Protein AF-A0A958HHA7-F1 (afdb_monomer)

Structure (mmCIF, N/CA/C/O backbone):
data_AF-A0A958HHA7-F1
#
_entry.id   AF-A0A958HHA7-F1
#
loop_
_atom_site.group_PDB
_atom_site.id
_atom_site.type_symbol
_atom_site.label_atom_id
_atom_site.label_alt_id
_atom_site.label_comp_id
_atom_site.label_asym_id
_atom_site.label_entity_id
_atom_site.label_seq_id
_atom_site.pdbx_PDB_ins_code
_atom_site.Cartn_x
_atom_site.Cartn_y
_atom_site.Cartn_z
_atom_site.occupancy
_atom_site.B_iso_or_equiv
_atom_site.auth_seq_id
_atom_site.auth_comp_id
_atom_site.auth_asym_id
_atom_site.auth_atom_id
_atom_site.pdbx_PDB_model_num
ATOM 1 N N . GLY A 1 1 ? -14.666 -2.115 -13.423 1.00 71.00 1 GLY A N 1
ATOM 2 C CA . GLY A 1 1 ? -14.406 -3.133 -12.386 1.00 71.00 1 GLY A CA 1
ATOM 3 C C . GLY A 1 1 ? -12.912 -3.348 -12.263 1.00 71.00 1 GLY A C 1
ATOM 4 O O . GLY A 1 1 ? -12.184 -2.848 -13.110 1.00 71.00 1 GLY A O 1
ATOM 5 N N . VAL A 1 2 ? -12.465 -4.059 -11.232 1.00 83.62 2 VAL A N 1
ATOM 6 C CA . VAL A 1 2 ? -11.056 -4.432 -11.028 1.00 83.62 2 VAL A CA 1
ATOM 7 C C . VAL A 1 2 ? -10.972 -5.953 -10.939 1.00 83.62 2 VAL A C 1
ATOM 9 O O . VAL A 1 2 ? -11.876 -6.580 -10.390 1.00 83.62 2 VAL A O 1
ATOM 12 N N . GLN A 1 3 ? -9.934 -6.542 -11.524 1.00 86.94 3 GLN A N 1
ATOM 13 C CA . GLN A 1 3 ? -9.621 -7.963 -11.386 1.00 86.94 3 GLN A CA 1
ATOM 14 C C . GLN A 1 3 ? -8.389 -8.095 -10.497 1.00 86.94 3 GLN A C 1
ATOM 16 O O . GLN A 1 3 ? -7.491 -7.258 -10.562 1.00 86.94 3 GLN A O 1
ATOM 21 N N . GLY A 1 4 ? -8.360 -9.132 -9.666 1.00 89.00 4 GLY A N 1
ATOM 22 C CA . GLY A 1 4 ? -7.244 -9.411 -8.775 1.00 89.00 4 GLY A CA 1
ATOM 23 C C . GLY A 1 4 ? -7.039 -10.910 -8.632 1.00 89.00 4 GLY A C 1
ATOM 24 O O . GLY A 1 4 ? -7.998 -11.680 -8.658 1.00 89.00 4 GLY A O 1
ATOM 25 N N . ALA A 1 5 ? -5.781 -11.303 -8.486 1.00 91.94 5 ALA A N 1
ATOM 26 C CA . ALA A 1 5 ? -5.363 -12.653 -8.160 1.00 91.94 5 ALA A CA 1
ATOM 27 C C . ALA A 1 5 ? -4.195 -12.566 -7.175 1.00 91.94 5 ALA A C 1
ATOM 29 O O . ALA A 1 5 ? -3.471 -11.571 -7.151 1.00 91.94 5 ALA A O 1
ATOM 30 N N . GLY A 1 6 ? -4.022 -13.606 -6.370 1.00 91.75 6 GLY A N 1
ATOM 31 C CA . GLY A 1 6 ? -2.903 -13.734 -5.448 1.00 91.75 6 GLY A CA 1
ATOM 32 C C . GLY A 1 6 ? -2.487 -15.191 -5.353 1.00 91.75 6 GLY A C 1
ATOM 33 O O . GLY A 1 6 ? -3.333 -16.086 -5.408 1.00 91.75 6 GLY A O 1
ATOM 34 N N . VAL A 1 7 ? -1.183 -15.421 -5.247 1.00 92.81 7 VAL A N 1
ATOM 35 C CA . VAL A 1 7 ? -0.591 -16.747 -5.091 1.00 92.81 7 VAL A CA 1
ATOM 36 C C . VAL A 1 7 ? 0.316 -16.694 -3.876 1.00 92.81 7 VAL A C 1
ATOM 38 O O . VAL A 1 7 ? 1.187 -15.837 -3.790 1.00 92.81 7 VAL A O 1
ATOM 41 N N . TRP A 1 8 ? 0.117 -17.631 -2.956 1.00 92.62 8 TRP A N 1
ATOM 42 C CA . TRP A 1 8 ? 0.983 -17.824 -1.801 1.00 92.62 8 TRP A CA 1
ATOM 43 C C . TRP A 1 8 ? 1.464 -19.269 -1.804 1.00 92.62 8 TRP A C 1
ATOM 45 O O . TRP A 1 8 ? 0.661 -20.193 -1.675 1.00 92.62 8 TRP A O 1
ATOM 55 N N . CYS A 1 9 ? 2.770 -19.467 -1.982 1.00 93.44 9 CYS A N 1
ATOM 56 C CA . CYS A 1 9 ? 3.395 -20.785 -1.992 1.00 93.44 9 CYS A CA 1
ATOM 57 C C . CYS A 1 9 ? 4.616 -20.794 -1.069 1.00 93.44 9 CYS A C 1
ATOM 59 O O . CYS A 1 9 ? 5.685 -20.319 -1.434 1.00 93.44 9 CYS A O 1
ATOM 61 N N . PHE A 1 10 ? 4.468 -21.387 0.115 1.00 92.44 10 PHE A N 1
ATOM 62 C CA . PHE A 1 10 ? 5.536 -21.483 1.123 1.00 92.44 10 PHE A CA 1
ATOM 63 C C . PHE A 1 10 ? 6.558 -22.598 0.845 1.00 92.44 10 PHE A C 1
ATOM 65 O O . PHE A 1 10 ? 7.440 -22.852 1.655 1.00 92.44 10 PHE A O 1
ATOM 72 N N . THR A 1 11 ? 6.407 -23.294 -0.283 1.00 95.19 11 THR A N 1
ATOM 73 C CA . THR A 1 11 ? 7.315 -24.358 -0.749 1.00 95.19 11 THR A CA 1
ATOM 74 C C . THR A 1 11 ? 7.900 -24.035 -2.124 1.00 95.19 11 THR A C 1
ATOM 76 O O . THR A 1 11 ? 8.437 -24.914 -2.797 1.00 95.19 11 THR A O 1
ATOM 79 N N . ALA A 1 12 ? 7.762 -22.782 -2.567 1.00 93.75 12 ALA A N 1
ATOM 80 C CA . ALA A 1 12 ? 8.361 -22.320 -3.805 1.00 93.75 12 ALA A CA 1
ATOM 81 C C . ALA A 1 12 ? 9.891 -22.422 -3.734 1.00 93.75 12 ALA A C 1
ATOM 83 O O . ALA A 1 12 ? 10.486 -22.385 -2.660 1.00 93.75 12 ALA A O 1
ATOM 84 N N . PHE A 1 13 ? 10.519 -22.552 -4.902 1.00 94.50 13 PHE A N 1
ATOM 85 C CA . PHE A 1 13 ? 11.976 -22.566 -5.009 1.00 94.50 13 PHE A CA 1
ATOM 86 C C . PHE A 1 13 ? 12.605 -21.215 -4.632 1.00 94.50 13 PHE A C 1
ATOM 88 O O . PHE A 1 13 ? 13.716 -21.194 -4.115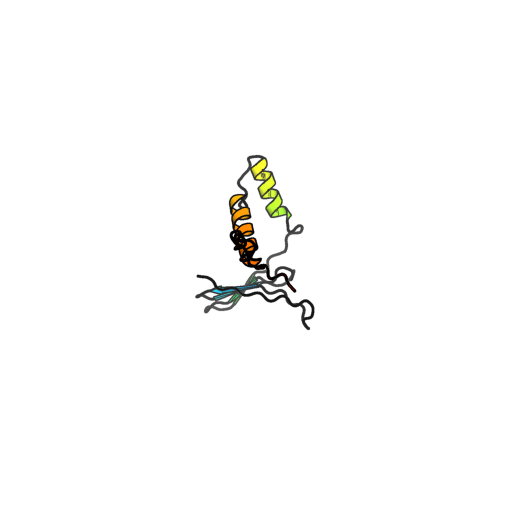 1.00 94.50 13 PHE A O 1
ATOM 95 N N . ASP A 1 14 ? 11.895 -20.115 -4.898 1.00 91.31 14 ASP A N 1
ATOM 96 C CA . ASP A 1 14 ? 12.385 -18.748 -4.729 1.00 91.31 14 ASP A CA 1
ATOM 97 C C . ASP A 1 14 ? 11.581 -17.990 -3.663 1.00 91.31 14 ASP A C 1
ATOM 99 O O . ASP A 1 14 ? 10.372 -18.207 -3.513 1.00 91.31 14 ASP A O 1
ATOM 103 N N . GLU A 1 15 ? 12.252 -17.092 -2.943 1.00 89.06 15 GLU A N 1
ATOM 104 C CA . GLU A 1 15 ? 11.629 -16.200 -1.966 1.00 89.06 15 GLU A CA 1
ATOM 105 C C . GLU A 1 15 ? 11.175 -14.925 -2.680 1.00 89.06 15 GLU A C 1
ATOM 107 O O . GLU A 1 15 ? 11.983 -14.075 -3.051 1.00 89.06 15 GLU A O 1
ATOM 112 N N . GLN A 1 16 ? 9.865 -14.796 -2.895 1.00 90.56 16 GLN A N 1
ATOM 113 C CA . GLN A 1 16 ? 9.296 -13.675 -3.635 1.00 90.56 16 GLN A CA 1
ATOM 114 C C . GLN A 1 16 ? 8.155 -13.008 -2.867 1.00 90.56 16 GLN A C 1
ATOM 116 O O . GLN A 1 16 ? 7.128 -13.627 -2.588 1.00 90.56 16 GLN A O 1
ATOM 121 N N . ASP A 1 17 ? 8.310 -11.706 -2.631 1.00 93.12 17 ASP A N 1
ATOM 122 C CA . ASP A 1 17 ? 7.235 -10.789 -2.263 1.00 93.12 17 ASP A CA 1
ATOM 123 C C . ASP A 1 17 ? 7.065 -9.758 -3.381 1.00 93.12 17 ASP A C 1
ATOM 125 O O . ASP A 1 17 ? 7.970 -8.981 -3.689 1.00 93.12 17 ASP A O 1
ATOM 129 N N . ARG A 1 18 ? 5.914 -9.801 -4.050 1.00 94.19 18 ARG A N 1
ATOM 130 C CA . ARG A 1 18 ? 5.619 -8.907 -5.164 1.00 94.19 18 ARG A CA 1
ATOM 131 C C . ARG A 1 18 ? 4.138 -8.598 -5.227 1.00 94.19 18 ARG A C 1
ATOM 133 O O . ARG A 1 18 ? 3.309 -9.474 -5.469 1.00 94.19 18 ARG A O 1
ATOM 140 N N . VAL A 1 19 ? 3.832 -7.314 -5.135 1.00 96.31 19 VAL A N 1
ATOM 141 C CA . VAL A 1 19 ? 2.520 -6.754 -5.437 1.00 96.31 19 VAL A CA 1
ATOM 142 C C . VAL A 1 19 ? 2.616 -5.967 -6.732 1.00 96.31 19 VAL A C 1
ATOM 144 O O . VAL A 1 19 ? 3.578 -5.237 -6.970 1.00 96.31 19 VAL A O 1
ATOM 147 N N . GLU A 1 20 ? 1.612 -6.122 -7.590 1.00 97.00 20 GLU A N 1
ATOM 148 C CA . GLU A 1 20 ? 1.561 -5.446 -8.877 1.00 97.00 20 GLU A CA 1
ATOM 149 C C . GLU A 1 20 ? 0.179 -4.862 -9.148 1.00 97.00 20 GLU A C 1
ATOM 151 O O . GLU A 1 20 ? -0.838 -5.551 -9.082 1.00 97.00 20 GLU A O 1
ATOM 156 N N . ILE A 1 21 ? 0.154 -3.578 -9.491 1.00 96.75 21 ILE A N 1
ATOM 157 C CA . ILE A 1 21 ? -1.050 -2.839 -9.853 1.00 96.75 21 ILE A CA 1
ATOM 158 C C . ILE A 1 21 ? -0.908 -2.430 -11.314 1.00 96.75 21 ILE A C 1
ATOM 160 O O . ILE A 1 21 ? -0.112 -1.554 -11.651 1.00 96.75 21 ILE A O 1
ATOM 164 N N . SER A 1 22 ? -1.689 -3.066 -12.184 1.00 96.19 22 SER A N 1
ATOM 165 C CA . SER A 1 22 ? -1.714 -2.766 -13.618 1.00 96.19 22 SER A CA 1
ATOM 166 C C . SER A 1 22 ? -2.881 -1.844 -13.959 1.00 96.19 22 SER A C 1
ATOM 168 O O . SER 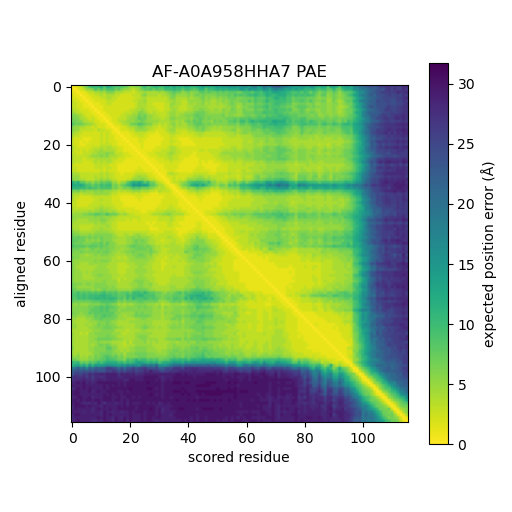A 1 22 ? -4.036 -2.146 -13.660 1.00 96.19 22 SER A O 1
ATOM 170 N N . GLY A 1 23 ? -2.580 -0.719 -14.603 1.00 95.25 23 GLY A N 1
ATOM 171 C CA . GLY A 1 23 ? -3.554 0.253 -15.088 1.00 95.25 23 GLY A CA 1
ATOM 172 C C . GLY A 1 23 ? -3.374 0.553 -16.575 1.00 95.25 23 GLY A C 1
ATOM 173 O O . GLY A 1 23 ? -2.406 0.149 -17.210 1.00 95.25 23 GLY A O 1
ATOM 174 N N . SER A 1 24 ? -4.296 1.324 -17.151 1.00 95.62 24 SER A N 1
ATOM 175 C CA . SER A 1 24 ? -4.275 1.653 -18.587 1.00 95.62 24 SER A CA 1
ATOM 176 C C . SER A 1 24 ? -3.071 2.490 -19.036 1.00 95.62 24 SER A C 1
ATOM 178 O O . SER A 1 24 ? -2.797 2.572 -20.228 1.00 95.62 24 SER A O 1
ATOM 180 N N . ARG A 1 25 ? -2.366 3.137 -18.101 1.00 96.62 25 ARG A N 1
ATOM 181 C CA . ARG A 1 25 ? -1.226 4.026 -18.385 1.00 96.62 25 ARG A CA 1
ATOM 182 C C . ARG A 1 25 ? 0.119 3.464 -17.935 1.00 96.62 25 ARG A C 1
ATOM 184 O O . ARG A 1 25 ? 1.129 4.155 -18.045 1.00 96.62 25 ARG A O 1
ATOM 191 N N . GLY A 1 26 ? 0.134 2.245 -17.411 1.00 97.12 26 GLY A N 1
ATOM 192 C CA . GLY A 1 26 ? 1.338 1.667 -16.844 1.00 97.12 26 GLY A CA 1
ATOM 193 C C . GLY A 1 26 ? 1.057 0.756 -15.667 1.00 97.12 26 GLY A C 1
ATOM 194 O O . GLY A 1 26 ? -0.074 0.331 -15.427 1.00 97.12 26 GLY A O 1
ATOM 195 N N . ARG A 1 27 ? 2.118 0.466 -14.927 1.00 97.94 27 ARG A N 1
ATOM 196 C CA . ARG A 1 27 ? 2.131 -0.550 -13.888 1.00 97.94 27 ARG A CA 1
ATOM 197 C C . ARG A 1 27 ? 3.010 -0.124 -12.730 1.00 97.94 27 ARG A C 1
ATOM 199 O O . ARG A 1 27 ? 4.092 0.410 -12.953 1.00 97.94 27 ARG A O 1
ATOM 206 N N . ILE A 1 28 ? 2.539 -0.383 -11.519 1.00 97.88 28 ILE A N 1
ATOM 207 C CA . ILE A 1 28 ? 3.294 -0.184 -10.285 1.00 97.88 28 ILE A CA 1
ATOM 208 C C . ILE A 1 28 ? 3.619 -1.563 -9.719 1.00 97.88 28 ILE A C 1
ATOM 210 O O . ILE A 1 28 ? 2.721 -2.400 -9.620 1.00 97.88 28 ILE A O 1
ATOM 214 N N . SER A 1 29 ? 4.874 -1.797 -9.350 1.00 97.44 29 SER A N 1
ATOM 215 C CA . SER A 1 29 ? 5.326 -3.027 -8.697 1.00 97.44 29 SER A CA 1
ATOM 216 C C . SER A 1 29 ? 6.101 -2.681 -7.430 1.00 97.44 29 SER A C 1
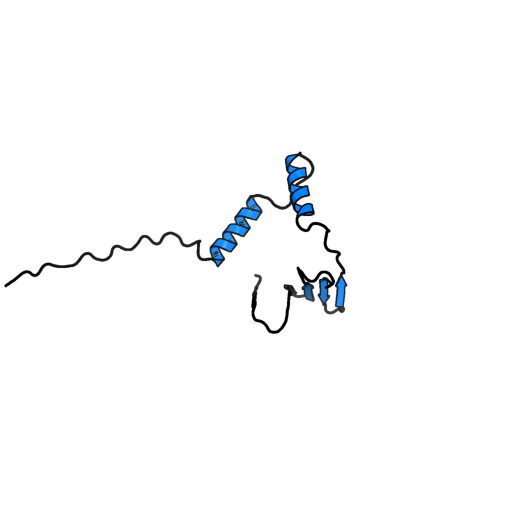ATOM 218 O O . SER A 1 29 ? 6.903 -1.751 -7.447 1.00 97.44 29 SER A O 1
ATOM 220 N N . PHE A 1 30 ? 5.867 -3.403 -6.339 1.00 96.19 30 PHE A N 1
ATOM 221 C CA . PHE A 1 30 ? 6.580 -3.197 -5.076 1.00 96.19 30 PHE A CA 1
ATOM 222 C C . PHE A 1 30 ? 6.618 -4.473 -4.233 1.00 96.19 30 PHE A C 1
ATOM 224 O O . PHE A 1 30 ? 5.830 -5.395 -4.459 1.00 96.19 30 PHE A O 1
ATOM 231 N N . SER A 1 31 ? 7.529 -4.493 -3.264 1.00 93.81 31 SER A N 1
ATOM 232 C CA . SER A 1 31 ? 7.632 -5.499 -2.207 1.00 93.81 31 SER A CA 1
ATOM 233 C C . SER A 1 31 ? 7.176 -4.878 -0.885 1.00 93.81 31 SER A C 1
ATOM 235 O O . SER A 1 31 ? 7.349 -3.679 -0.668 1.00 93.81 31 SER A O 1
ATOM 237 N N . THR A 1 32 ? 6.546 -5.663 -0.019 1.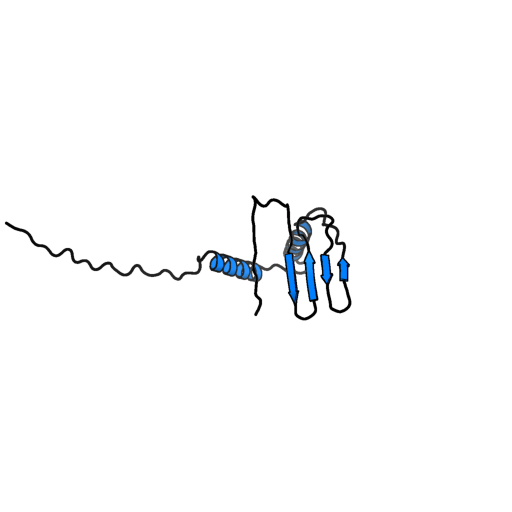00 89.75 32 THR A N 1
ATOM 238 C CA . THR A 1 32 ? 6.110 -5.233 1.320 1.00 89.75 32 THR A CA 1
ATOM 239 C C . THR A 1 32 ? 7.204 -5.484 2.357 1.00 89.75 32 THR A C 1
ATOM 241 O O . THR A 1 32 ? 7.385 -4.693 3.282 1.00 89.75 32 THR A O 1
ATOM 244 N N . PHE A 1 33 ? 7.932 -6.592 2.216 1.00 86.94 33 PHE A N 1
ATOM 245 C CA . PHE A 1 33 ? 8.967 -7.038 3.148 1.00 86.94 33 PHE A CA 1
ATOM 246 C C . PHE A 1 33 ? 10.389 -6.835 2.613 1.00 86.94 33 PHE A C 1
ATOM 248 O O . PHE A 1 33 ? 11.338 -6.841 3.399 1.00 86.94 33 PHE A O 1
ATOM 255 N N . GLY A 1 34 ? 10.551 -6.613 1.306 1.00 83.69 34 GLY A N 1
ATOM 256 C CA . GLY A 1 34 ? 11.829 -6.295 0.675 1.00 83.69 34 GLY A CA 1
ATOM 257 C C . GLY A 1 34 ? 12.319 -4.907 1.074 1.00 83.69 34 GLY A C 1
ATOM 258 O O . GLY A 1 34 ? 12.052 -3.931 0.386 1.00 83.69 34 GLY A O 1
ATOM 259 N N . ALA A 1 35 ? 13.059 -4.820 2.182 1.00 72.00 35 ALA A N 1
ATOM 260 C CA . ALA A 1 35 ? 13.471 -3.552 2.797 1.00 72.00 35 ALA A CA 1
ATOM 261 C C . ALA A 1 35 ? 14.270 -2.604 1.877 1.00 72.00 35 ALA A C 1
ATOM 263 O O . ALA A 1 35 ? 14.343 -1.411 2.158 1.00 72.00 35 ALA A O 1
ATOM 264 N N . ASN A 1 36 ? 14.867 -3.123 0.800 1.00 81.38 36 ASN A N 1
ATOM 265 C CA . ASN A 1 36 ? 15.650 -2.346 -0.166 1.00 81.38 36 ASN A CA 1
ATOM 266 C C . ASN A 1 36 ? 15.030 -2.322 -1.573 1.00 81.38 36 ASN A C 1
ATOM 268 O O . ASN A 1 36 ? 15.611 -1.720 -2.480 1.00 81.38 36 ASN A O 1
ATOM 272 N N . ASP A 1 37 ? 13.880 -2.967 -1.770 1.00 90.88 37 ASP A N 1
ATOM 273 C CA . ASP A 1 37 ? 13.236 -3.028 -3.076 1.00 90.88 37 ASP A CA 1
ATOM 274 C C . ASP A 1 37 ? 12.486 -1.713 -3.337 1.00 90.88 37 ASP A C 1
ATOM 276 O O . ASP A 1 37 ? 11.658 -1.299 -2.520 1.00 90.88 37 ASP A O 1
ATOM 280 N N . PRO A 1 38 ? 12.740 -1.021 -4.461 1.00 94.62 38 PRO A N 1
ATOM 281 C CA . PRO A 1 38 ? 12.020 0.202 -4.769 1.00 94.62 38 PRO A CA 1
ATOM 282 C C . PRO A 1 38 ? 10.566 -0.094 -5.147 1.00 94.62 38 PRO A C 1
ATOM 284 O O . PRO A 1 38 ? 10.237 -1.135 -5.723 1.00 94.62 38 PRO A O 1
ATOM 287 N N . VAL A 1 39 ? 9.698 0.893 -4.940 1.00 96.75 39 VAL A N 1
ATOM 288 C CA . VAL A 1 39 ? 8.435 0.949 -5.678 1.00 96.75 39 VAL A CA 1
ATOM 289 C C . VAL A 1 39 ? 8.778 1.339 -7.113 1.00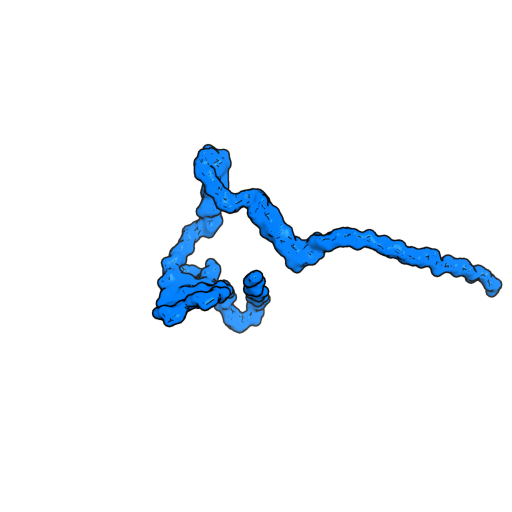 96.75 39 VAL A C 1
ATOM 291 O O . VAL A 1 39 ? 9.260 2.443 -7.359 1.00 96.75 39 VAL A O 1
ATOM 294 N N . ARG A 1 40 ? 8.534 0.449 -8.073 1.00 97.81 40 ARG A N 1
ATOM 295 C CA . ARG A 1 40 ? 8.813 0.681 -9.494 1.00 97.81 40 ARG A CA 1
ATOM 296 C C . ARG A 1 40 ? 7.552 1.082 -10.243 1.00 97.81 40 ARG A C 1
ATOM 298 O O . ARG A 1 40 ? 6.553 0.365 -10.211 1.00 97.81 40 ARG A O 1
ATOM 305 N N . LEU A 1 41 ? 7.617 2.188 -10.978 1.00 98.31 41 LEU A N 1
ATOM 306 C CA . LEU A 1 41 ? 6.598 2.630 -11.927 1.00 98.31 41 LEU A CA 1
ATOM 307 C C . LEU A 1 41 ? 7.101 2.422 -13.358 1.00 98.31 41 LEU A C 1
ATOM 309 O O . LEU A 1 41 ? 8.133 2.963 -13.738 1.00 98.31 41 LEU A O 1
ATOM 313 N N . VAL A 1 42 ? 6.334 1.700 -14.171 1.00 98.44 42 VAL A N 1
ATOM 314 C CA . VAL A 1 42 ? 6.591 1.514 -15.607 1.00 98.44 42 VAL A CA 1
ATOM 315 C C . VAL A 1 42 ? 5.455 2.141 -16.403 1.00 98.44 42 VAL A C 1
ATOM 317 O O . VAL A 1 42 ? 4.290 1.807 -16.191 1.00 98.44 42 VAL A O 1
ATOM 320 N N . THR A 1 43 ? 5.778 3.032 -17.337 1.00 98.25 43 THR A N 1
ATOM 321 C CA . THR A 1 43 ? 4.819 3.683 -18.246 1.00 98.25 43 THR A CA 1
ATOM 322 C C . THR A 1 43 ? 5.350 3.687 -19.680 1.00 98.25 43 THR A C 1
ATOM 324 O O . THR A 1 43 ? 6.492 3.313 -19.929 1.00 98.25 43 THR A O 1
ATOM 327 N N . ALA A 1 44 ? 4.555 4.176 -20.636 1.00 97.38 44 ALA A N 1
ATOM 328 C CA . ALA A 1 44 ? 5.022 4.381 -22.010 1.00 97.38 44 ALA A CA 1
ATOM 329 C C . ALA A 1 44 ? 6.195 5.380 -22.123 1.00 97.38 44 ALA A C 1
ATOM 331 O O . ALA A 1 44 ? 6.913 5.359 -23.118 1.00 97.38 44 ALA A O 1
ATOM 332 N N . ALA A 1 45 ? 6.391 6.248 -21.123 1.00 97.12 45 ALA A N 1
ATOM 333 C CA . ALA A 1 45 ? 7.493 7.208 -21.086 1.00 97.12 45 ALA A CA 1
ATOM 334 C C . ALA A 1 45 ? 8.796 6.620 -20.506 1.00 97.12 45 ALA A C 1
ATOM 336 O O . ALA A 1 45 ? 9.833 7.274 -20.581 1.00 97.12 45 ALA A O 1
ATOM 337 N N . GLY A 1 46 ? 8.750 5.411 -19.935 1.00 97.50 46 GLY A N 1
ATOM 338 C CA . GLY A 1 46 ? 9.893 4.753 -19.305 1.00 97.50 46 GLY A CA 1
ATOM 339 C C . GLY A 1 46 ? 9.603 4.255 -17.891 1.00 97.50 46 GLY A C 1
ATOM 340 O O . GLY A 1 46 ? 8.445 4.167 -17.464 1.00 97.50 46 GLY A O 1
ATOM 341 N N . GLU A 1 47 ? 10.680 3.922 -17.181 1.00 98.19 47 GLU A N 1
ATOM 342 C CA . GLU A 1 47 ? 10.661 3.373 -15.823 1.00 98.19 47 GLU A CA 1
ATOM 343 C C . GLU A 1 47 ? 11.164 4.397 -14.798 1.00 98.19 47 GLU A C 1
ATOM 345 O O . GLU A 1 47 ? 12.015 5.237 -15.094 1.00 98.19 47 GLU A O 1
ATOM 350 N N . THR A 1 48 ? 10.624 4.353 -13.584 1.00 98.19 48 THR A N 1
ATOM 351 C CA . THR A 1 48 ? 11.044 5.203 -12.464 1.00 98.19 48 THR A CA 1
ATOM 352 C C . THR A 1 48 ? 10.981 4.407 -11.170 1.00 98.19 48 THR A C 1
ATOM 354 O O . THR A 1 48 ? 9.938 3.832 -10.853 1.00 98.19 48 THR A O 1
ATOM 357 N N . ASP A 1 49 ? 12.081 4.414 -10.423 1.00 97.75 49 ASP A N 1
ATOM 358 C CA . ASP A 1 49 ? 12.196 3.747 -9.128 1.00 97.75 49 ASP A CA 1
ATOM 359 C C . ASP A 1 49 ? 12.072 4.772 -7.995 1.00 97.75 49 ASP A C 1
ATOM 361 O O . ASP A 1 49 ? 12.736 5.811 -7.992 1.00 97.75 49 ASP A O 1
ATOM 365 N N . PHE A 1 50 ? 11.208 4.472 -7.026 1.00 96.12 50 PHE A N 1
ATOM 366 C CA . PHE A 1 50 ? 11.017 5.248 -5.807 1.00 96.12 50 PHE A CA 1
ATOM 367 C C . PHE A 1 50 ? 11.535 4.436 -4.620 1.00 96.12 50 PHE A C 1
ATOM 369 O O . PHE A 1 50 ? 10.941 3.428 -4.236 1.00 96.12 50 PHE A O 1
ATOM 376 N N . HIS A 1 51 ? 12.638 4.886 -4.027 1.00 93.94 51 HIS A N 1
ATOM 377 C CA . HIS A 1 51 ? 13.178 4.294 -2.807 1.00 93.94 51 HIS A CA 1
ATOM 378 C C . HIS A 1 51 ?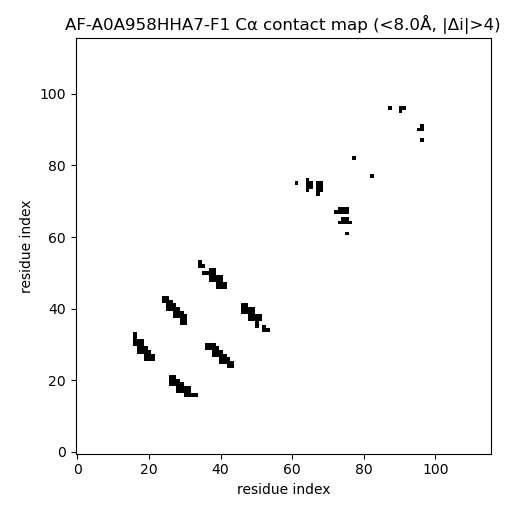 12.496 4.925 -1.593 1.00 93.94 51 HIS A C 1
ATOM 380 O O . HIS A 1 51 ? 12.648 6.120 -1.343 1.00 93.94 51 HIS A O 1
ATOM 386 N N . ILE A 1 52 ? 11.714 4.123 -0.871 1.00 89.81 52 ILE A N 1
ATOM 387 C CA . ILE A 1 52 ? 10.967 4.549 0.313 1.00 89.81 52 ILE A CA 1
ATOM 388 C C . ILE A 1 52 ? 11.528 3.786 1.504 1.00 89.81 52 ILE A C 1
ATOM 390 O O . ILE A 1 52 ? 11.432 2.563 1.561 1.00 89.81 52 ILE A O 1
ATOM 394 N N . GLU A 1 53 ? 12.115 4.508 2.454 1.00 89.19 53 GLU A N 1
ATOM 395 C CA . GLU A 1 53 ? 12.622 3.893 3.676 1.00 89.19 53 GLU A CA 1
ATOM 396 C C . GLU A 1 53 ? 11.470 3.361 4.528 1.00 89.19 53 GLU A C 1
ATOM 398 O O . GLU A 1 53 ? 10.451 4.028 4.739 1.00 89.19 53 GLU A O 1
ATOM 403 N N . HIS A 1 54 ? 11.645 2.147 5.045 1.00 86.69 54 HIS A N 1
ATOM 404 C CA . HIS A 1 54 ? 10.693 1.582 5.984 1.00 86.69 54 HIS A CA 1
ATOM 405 C C . HIS A 1 54 ? 10.728 2.383 7.291 1.00 86.69 54 HIS A C 1
ATOM 407 O O . HIS A 1 54 ? 11.810 2.671 7.812 1.00 86.69 54 HIS A O 1
ATOM 413 N N . PRO A 1 55 ? 9.563 2.720 7.870 1.00 87.25 55 PRO A N 1
ATOM 414 C CA . PRO A 1 55 ? 9.542 3.342 9.181 1.00 87.25 55 PRO A CA 1
ATOM 415 C C . PRO A 1 55 ? 10.149 2.380 10.217 1.00 87.25 55 PRO A C 1
ATOM 417 O O . PRO A 1 55 ? 9.948 1.166 10.121 1.00 87.25 55 PRO A O 1
ATOM 420 N N . PRO A 1 56 ? 10.813 2.897 11.266 1.00 88.75 56 PRO A N 1
ATOM 421 C CA . PRO A 1 56 ? 11.405 2.061 12.315 1.00 88.75 56 PRO A CA 1
ATOM 422 C C . PRO A 1 56 ? 10.361 1.183 13.025 1.00 88.75 56 PRO A C 1
ATOM 424 O O . PRO A 1 56 ? 10.665 0.086 13.495 1.00 88.75 56 PRO A O 1
ATOM 427 N N . HIS A 1 57 ? 9.112 1.652 13.083 1.00 92.50 57 HIS A N 1
ATOM 428 C CA . HIS A 1 57 ? 7.975 0.925 13.633 1.00 92.50 57 HIS A CA 1
ATOM 429 C C . HIS A 1 57 ? 6.807 0.976 12.648 1.00 92.50 57 HIS A C 1
ATOM 431 O O . HIS A 1 57 ? 6.144 2.003 12.519 1.00 92.50 57 HIS A O 1
ATOM 437 N N . VAL A 1 58 ? 6.529 -0.146 11.980 1.00 89.81 58 VAL A N 1
ATOM 438 C CA . VAL A 1 58 ? 5.534 -0.242 10.893 1.00 89.81 58 VAL A CA 1
ATOM 439 C C . VAL A 1 58 ? 4.145 0.257 11.306 1.00 89.81 58 VAL A C 1
ATOM 441 O O . VAL A 1 58 ? 3.484 0.952 10.542 1.00 89.81 58 VAL A O 1
ATOM 444 N N . GLN A 1 59 ? 3.699 -0.067 12.521 1.00 93.38 59 GLN A N 1
ATOM 445 C CA . GLN A 1 59 ? 2.346 0.263 12.984 1.00 93.38 59 GLN A CA 1
ATOM 446 C C . GLN A 1 59 ? 2.233 1.650 13.631 1.00 93.38 59 GLN A C 1
ATOM 448 O O . GLN A 1 59 ? 1.127 2.185 13.723 1.00 93.38 59 GLN A O 1
ATOM 453 N N . GLN A 1 60 ? 3.351 2.243 14.067 1.00 96.06 60 GLN A N 1
ATOM 454 C CA . GLN A 1 60 ? 3.346 3.496 14.828 1.00 96.06 60 GLN A CA 1
ATOM 455 C C . GLN A 1 60 ? 2.638 4.647 14.094 1.00 96.06 60 GLN A C 1
ATOM 457 O O . GLN A 1 60 ? 1.849 5.325 14.751 1.00 96.06 60 GLN A O 1
ATOM 462 N N . PRO A 1 61 ? 2.831 4.869 12.773 1.00 93.69 61 PRO A N 1
ATOM 463 C CA . PRO A 1 61 ? 2.150 5.957 12.074 1.00 93.69 61 PRO A CA 1
ATOM 464 C C . PRO A 1 61 ? 0.626 5.860 12.173 1.00 93.69 61 PRO A C 1
ATOM 466 O O . PRO A 1 61 ? -0.031 6.851 12.468 1.00 93.69 61 PRO A O 1
ATOM 469 N N . LEU A 1 62 ? 0.056 4.663 11.998 1.00 94.62 62 LEU A N 1
ATOM 470 C CA . LEU A 1 62 ? -1.390 4.468 12.108 1.00 94.62 62 LEU A CA 1
ATOM 471 C C . LEU A 1 62 ? -1.868 4.631 13.556 1.00 94.62 62 LEU A C 1
ATOM 473 O O . LEU A 1 62 ? -2.845 5.337 13.794 1.00 94.62 62 LEU A O 1
ATOM 477 N N . ILE A 1 63 ? -1.169 4.020 14.519 1.00 95.69 63 ILE A N 1
ATOM 478 C CA . ILE A 1 63 ? -1.507 4.123 15.947 1.00 95.69 63 ILE A CA 1
ATOM 479 C C . ILE A 1 63 ? -1.540 5.588 16.384 1.00 95.69 63 ILE A C 1
ATOM 481 O O . ILE A 1 63 ? -2.481 5.993 17.063 1.00 95.69 63 ILE A O 1
ATOM 485 N N . GLN A 1 64 ? -0.563 6.388 15.951 1.00 96.88 64 GLN A N 1
ATOM 486 C CA . GLN A 1 64 ? -0.508 7.801 16.300 1.00 96.88 64 GLN A CA 1
ATOM 487 C C . GLN A 1 64 ? -1.757 8.547 15.820 1.00 96.88 64 GLN A C 1
ATOM 489 O O . GLN A 1 64 ? -2.367 9.251 16.613 1.00 96.88 64 GLN A O 1
ATOM 494 N N . THR A 1 65 ? -2.217 8.309 14.584 1.00 96.75 65 THR A N 1
ATOM 495 C CA . THR A 1 65 ? -3.445 8.961 14.083 1.00 96.75 65 THR A CA 1
ATOM 496 C C . THR A 1 65 ? -4.695 8.609 14.892 1.00 96.75 65 THR A C 1
ATOM 498 O O . THR A 1 65 ? -5.593 9.434 15.017 1.00 96.75 65 THR A O 1
ATOM 501 N N . ILE A 1 66 ? -4.756 7.398 15.458 1.00 96.06 66 ILE A N 1
ATOM 502 C CA . ILE A 1 66 ? -5.863 6.969 16.323 1.00 96.06 66 ILE A CA 1
ATOM 503 C C . ILE A 1 66 ? -5.783 7.691 17.670 1.00 96.06 66 ILE A C 1
ATOM 505 O O . ILE A 1 66 ? -6.789 8.201 18.159 1.00 96.06 66 ILE A O 1
ATOM 509 N N . VAL A 1 67 ? -4.592 7.731 18.275 1.00 97.00 67 VAL A N 1
ATOM 510 C CA . VAL A 1 67 ? -4.361 8.420 19.552 1.00 97.00 67 VAL A CA 1
ATOM 511 C C . VAL A 1 67 ? -4.679 9.907 19.427 1.00 97.00 67 VAL A C 1
ATOM 513 O O . VAL A 1 67 ? -5.386 10.438 20.281 1.00 97.00 67 VAL A O 1
ATOM 516 N N . ASP A 1 68 ? -4.217 10.549 18.355 1.00 97.75 68 ASP A N 1
ATOM 517 C CA . ASP A 1 68 ? -4.440 11.971 18.109 1.00 97.75 68 ASP A CA 1
ATOM 518 C C . ASP A 1 68 ? -5.944 12.269 17.991 1.00 97.75 68 ASP A C 1
ATOM 520 O O . ASP A 1 68 ? -6.450 13.139 18.703 1.00 97.75 68 ASP A O 1
ATOM 524 N N . GLU A 1 69 ? -6.699 11.498 17.194 1.00 96.94 69 GLU A N 1
ATOM 525 C CA . GLU A 1 69 ? -8.150 11.699 17.066 1.00 96.94 69 GLU A CA 1
ATOM 526 C C . GLU A 1 69 ? -8.879 11.500 18.404 1.00 96.94 69 GLU A C 1
ATOM 528 O O . GLU A 1 69 ? -9.742 12.304 18.762 1.00 96.94 69 GLU A O 1
ATOM 533 N N . LEU A 1 70 ? -8.504 10.484 19.194 1.00 96.06 70 LEU A N 1
ATOM 534 C CA . LEU A 1 70 ? -9.072 10.259 20.532 1.00 96.06 70 LEU A CA 1
ATOM 535 C C . LEU A 1 70 ? -8.781 11.411 21.506 1.00 96.06 70 LEU A C 1
ATOM 537 O O . LEU A 1 70 ? -9.549 11.634 22.443 1.00 96.06 70 LEU A O 1
ATOM 541 N N . GLN A 1 71 ? -7.694 12.150 21.290 1.00 97.75 71 GLN A N 1
ATOM 542 C CA . GLN A 1 71 ? -7.340 13.357 22.038 1.00 97.75 71 GLN A CA 1
ATOM 543 C C . GLN A 1 71 ? -7.968 14.636 21.455 1.00 97.75 71 GLN A C 1
ATOM 545 O O . GLN A 1 71 ? -7.766 15.719 22.004 1.00 97.75 71 GLN A O 1
ATOM 550 N N . GLY A 1 72 ? -8.746 14.533 20.372 1.00 96.75 72 GLY A N 1
ATOM 551 C CA . GLY A 1 72 ? -9.358 15.668 19.679 1.00 96.75 72 GLY A CA 1
ATOM 552 C C . GLY A 1 72 ? -8.403 16.420 18.746 1.00 96.75 72 GLY A C 1
ATOM 553 O O . GLY A 1 72 ? -8.671 17.569 18.394 1.00 96.75 72 GLY A O 1
ATOM 554 N N . ILE A 1 73 ? -7.288 15.799 18.357 1.00 97.06 73 ILE A N 1
ATOM 555 C CA . ILE A 1 73 ? -6.258 16.364 17.485 1.00 97.06 73 ILE A CA 1
ATOM 556 C C . ILE A 1 73 ? -6.306 15.638 16.134 1.00 97.06 73 ILE A C 1
ATOM 558 O O . ILE A 1 73 ? -5.959 14.471 16.019 1.00 97.06 73 ILE A O 1
ATOM 562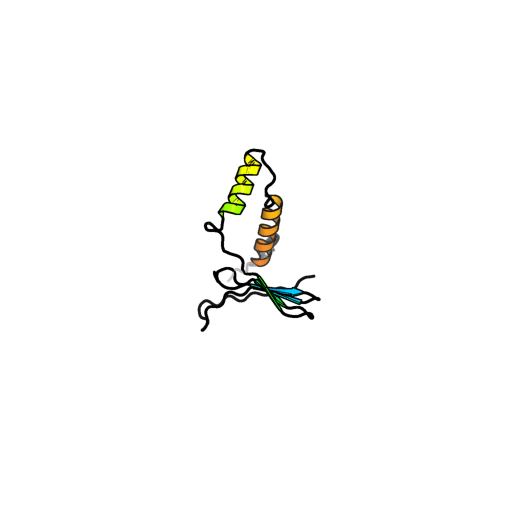 N N . GLY A 1 74 ? -6.705 16.332 15.069 1.00 94.62 74 GLY A N 1
ATOM 563 C CA . GLY A 1 74 ? -6.749 15.730 13.731 1.00 94.62 74 GLY A CA 1
ATOM 564 C C . GLY A 1 74 ? -7.837 14.658 13.564 1.00 94.62 74 GLY A C 1
ATOM 565 O O . GLY A 1 74 ? -8.818 14.632 14.301 1.00 94.62 74 GLY A O 1
ATOM 566 N N . VAL A 1 75 ? -7.693 13.826 12.527 1.00 94.25 75 VAL A N 1
ATOM 567 C CA . VAL A 1 75 ? -8.663 12.786 12.137 1.00 94.25 75 VAL A CA 1
ATOM 568 C C . VAL A 1 75 ? -7.905 11.533 11.697 1.00 94.25 75 VAL A C 1
ATOM 570 O O . VAL A 1 75 ? -6.991 11.629 10.872 1.00 94.25 75 VAL A O 1
ATOM 573 N N . CYS A 1 76 ? -8.297 10.357 12.186 1.00 95.31 76 CYS A N 1
ATOM 574 C CA . CYS A 1 76 ? -7.779 9.082 11.713 1.00 95.31 76 CYS A CA 1
ATOM 575 C C . CYS A 1 76 ? -8.453 8.703 10.383 1.00 95.31 76 CYS A C 1
ATOM 577 O O . CYS A 1 76 ? -9.682 8.657 10.285 1.00 95.31 76 CYS A O 1
ATOM 579 N N . PRO A 1 77 ? -7.682 8.344 9.341 1.00 93.38 77 PRO A N 1
ATOM 580 C CA . PRO A 1 77 ? -8.258 7.885 8.076 1.00 93.38 77 PRO A CA 1
ATOM 581 C C . PRO A 1 77 ? -8.926 6.499 8.181 1.00 93.38 77 PRO A C 1
ATOM 583 O O . PRO A 1 77 ? -9.667 6.095 7.282 1.00 93.38 77 PRO A O 1
ATOM 586 N N . SER A 1 78 ? -8.654 5.743 9.250 1.00 92.50 78 SER A N 1
ATOM 587 C CA . SER A 1 78 ? -9.135 4.375 9.450 1.00 92.50 78 SER A CA 1
ATOM 588 C C . SER A 1 78 ? -10.279 4.327 10.464 1.00 92.50 78 SER A C 1
ATOM 590 O O . SER A 1 78 ? -10.063 4.119 11.655 1.00 92.50 78 SER A O 1
ATOM 592 N N . THR A 1 79 ? -11.512 4.473 9.982 1.00 93.50 79 THR A N 1
ATOM 593 C CA . THR A 1 79 ? -12.722 4.468 10.816 1.00 93.50 79 THR A CA 1
ATOM 594 C C . THR A 1 79 ? -13.294 3.065 11.054 1.00 93.50 79 THR A C 1
ATOM 596 O O . THR A 1 79 ? -13.001 2.104 10.338 1.00 93.50 79 THR A O 1
ATOM 599 N N . GLY A 1 80 ? -14.201 2.942 12.031 1.00 92.38 80 GLY A N 1
ATOM 600 C CA . GLY A 1 80 ? -14.951 1.700 12.256 1.00 92.38 80 GLY A CA 1
ATOM 601 C C . GLY A 1 80 ? -15.787 1.265 11.044 1.00 92.38 80 GLY A C 1
ATOM 602 O O . GLY A 1 80 ? -15.917 0.071 10.781 1.00 92.38 80 GLY A O 1
ATOM 603 N N . GLU A 1 81 ? -16.297 2.216 10.256 1.00 95.44 81 GLU A N 1
ATOM 604 C CA . GLU A 1 81 ? -17.039 1.928 9.023 1.00 95.44 81 GLU A CA 1
ATOM 605 C C . GLU A 1 81 ? -16.136 1.319 7.941 1.00 95.44 81 GLU A C 1
ATOM 607 O O . GLU A 1 81 ? -16.496 0.311 7.325 1.00 95.44 81 GLU A O 1
ATOM 612 N N . SER A 1 82 ? -14.943 1.890 7.720 1.00 93.94 82 SER A N 1
ATOM 613 C CA . SER A 1 82 ? -14.000 1.342 6.740 1.00 93.94 82 SER A CA 1
ATOM 614 C C . SER A 1 82 ? -13.493 -0.040 7.167 1.00 93.94 82 SER A C 1
ATOM 616 O O . SER A 1 82 ? -13.406 -0.937 6.324 1.00 93.94 82 SER A O 1
ATOM 618 N N . GLY A 1 83 ? -13.270 -0.246 8.469 1.00 93.75 83 GLY A N 1
ATOM 619 C CA . GLY A 1 83 ? -12.963 -1.551 9.054 1.00 93.75 83 GLY A CA 1
ATOM 620 C C . GLY A 1 83 ? -14.075 -2.579 8.824 1.00 93.75 83 GLY A C 1
ATOM 621 O O . GLY A 1 83 ? -13.819 -3.654 8.282 1.00 93.75 83 GLY A O 1
ATOM 622 N N . ALA A 1 84 ? -15.327 -2.238 9.148 1.00 95.75 84 ALA A N 1
ATOM 623 C CA . ALA A 1 84 ? -16.478 -3.124 8.958 1.00 95.75 84 ALA A CA 1
ATOM 624 C C . ALA A 1 84 ? -16.693 -3.504 7.483 1.00 95.75 84 ALA A C 1
ATOM 626 O O . ALA A 1 84 ? -17.011 -4.655 7.170 1.00 95.75 84 ALA A O 1
ATOM 627 N N . ARG A 1 85 ? -16.474 -2.560 6.558 1.00 94.69 85 ARG A N 1
ATOM 628 C CA . ARG A 1 85 ? -16.526 -2.823 5.114 1.00 94.69 85 ARG A CA 1
ATOM 629 C C . ARG A 1 85 ? -15.490 -3.867 4.694 1.00 94.69 85 ARG A C 1
ATOM 631 O O . ARG A 1 85 ? -15.837 -4.787 3.955 1.00 94.69 85 ARG A O 1
ATOM 638 N N . THR A 1 86 ? -14.251 -3.748 5.170 1.00 93.31 86 THR A N 1
ATOM 639 C CA . THR A 1 86 ? -13.186 -4.729 4.899 1.00 93.31 86 THR A CA 1
ATOM 640 C C . THR A 1 86 ? -13.536 -6.098 5.479 1.00 93.31 86 THR A C 1
ATOM 642 O O . THR A 1 86 ? -13.468 -7.092 4.757 1.00 93.31 86 THR A O 1
ATOM 645 N N . SER A 1 87 ? -14.003 -6.161 6.732 1.00 94.25 87 SER A N 1
ATOM 646 C CA . SER A 1 87 ? -14.432 -7.417 7.369 1.00 94.25 87 SER A CA 1
ATOM 647 C C . SER A 1 87 ? -15.515 -8.134 6.565 1.00 94.25 87 SER A C 1
ATOM 649 O O . SER A 1 87 ? -15.418 -9.335 6.334 1.00 94.25 87 SER A O 1
ATOM 651 N N . ARG A 1 88 ? -16.497 -7.396 6.037 1.00 94.06 88 ARG A N 1
ATOM 652 C CA . ARG A 1 88 ? -17.547 -7.969 5.187 1.00 94.06 88 ARG A CA 1
ATOM 653 C C . ARG A 1 88 ? -16.994 -8.602 3.907 1.00 94.06 88 ARG A C 1
ATOM 655 O O . ARG A 1 88 ? -17.481 -9.650 3.491 1.00 94.06 88 ARG A O 1
ATOM 662 N N . VAL A 1 89 ? -16.003 -7.982 3.264 1.00 91.75 89 VAL A N 1
ATOM 663 C CA . VAL A 1 89 ? -15.351 -8.562 2.075 1.00 91.75 89 VAL A CA 1
ATOM 664 C C . VAL A 1 89 ? -14.617 -9.850 2.448 1.00 91.75 89 VAL A C 1
ATOM 666 O O . VAL A 1 89 ? -14.750 -10.847 1.742 1.00 91.75 89 VAL A O 1
ATOM 669 N N . MET A 1 90 ? -13.913 -9.862 3.581 1.00 92.62 90 MET A N 1
ATOM 670 C CA . MET A 1 90 ? -13.249 -11.069 4.085 1.00 92.62 90 MET A CA 1
ATOM 671 C C . MET A 1 90 ? -14.251 -12.193 4.376 1.00 92.62 90 MET A C 1
ATOM 673 O O . MET A 1 90 ? -14.023 -13.334 3.980 1.00 92.62 90 MET A O 1
ATOM 677 N N . ASP A 1 91 ? -15.396 -11.881 4.984 1.00 93.88 91 ASP A N 1
ATOM 678 C CA . ASP A 1 91 ? -16.466 -12.856 5.207 1.00 93.88 91 ASP A CA 1
ATOM 679 C C . ASP A 1 91 ? -17.032 -13.407 3.892 1.00 93.88 91 ASP A C 1
ATOM 681 O O . ASP A 1 91 ? -17.347 -14.595 3.811 1.00 93.88 91 ASP A O 1
ATOM 685 N N . ALA A 1 92 ? -17.132 -12.579 2.846 1.00 91.12 92 ALA A N 1
ATOM 686 C CA . ALA A 1 92 ? -17.559 -13.019 1.518 1.00 91.12 92 ALA A CA 1
ATOM 687 C C . ALA A 1 92 ? -16.580 -14.040 0.928 1.00 91.12 92 ALA A C 1
ATOM 689 O O . ALA A 1 92 ? -17.001 -15.097 0.460 1.00 91.12 92 ALA A O 1
ATOM 690 N N . LEU A 1 93 ? -15.279 -13.736 0.994 1.00 87.56 93 LEU A N 1
ATOM 691 C CA . LEU A 1 93 ? -14.208 -14.605 0.501 1.00 87.56 93 LEU A CA 1
ATOM 692 C C . LEU A 1 93 ? -14.166 -15.941 1.250 1.00 87.56 93 LEU A C 1
ATOM 694 O O . LEU A 1 93 ? -13.914 -16.979 0.647 1.00 87.56 93 LEU A O 1
ATOM 698 N N . LEU A 1 94 ? -14.463 -15.923 2.550 1.00 91.62 94 LEU A N 1
ATOM 699 C CA . LEU A 1 94 ? -14.548 -17.120 3.388 1.00 91.62 94 LEU A CA 1
ATOM 700 C C . LEU A 1 94 ? -15.898 -17.854 3.278 1.00 91.62 94 LEU A C 1
ATOM 702 O O . LEU A 1 94 ? -16.107 -18.841 3.981 1.00 91.62 94 LEU A O 1
ATOM 706 N N . GLY A 1 95 ? -16.836 -17.376 2.452 1.00 91.12 95 GLY A N 1
ATOM 707 C CA . GLY A 1 95 ? -18.172 -17.967 2.298 1.00 91.12 95 GLY A CA 1
ATOM 708 C C . GLY A 1 95 ? -19.091 -17.808 3.518 1.00 91.12 95 GLY A C 1
ATOM 709 O O . GLY A 1 95 ? -20.137 -18.452 3.597 1.00 91.12 95 GLY A O 1
ATOM 710 N N . ARG A 1 96 ? -18.736 -16.941 4.472 1.00 88.94 96 ARG A N 1
ATOM 711 C CA . ARG A 1 96 ? -19.456 -16.725 5.741 1.00 88.94 96 ARG A CA 1
ATOM 712 C C . ARG A 1 96 ? -20.700 -15.850 5.603 1.00 88.94 96 ARG A C 1
ATOM 714 O O . ARG A 1 96 ? -21.499 -15.782 6.529 1.00 88.94 96 ARG A O 1
ATOM 721 N N . LEU A 1 97 ? -20.895 -15.219 4.446 1.00 77.00 97 LEU A N 1
ATOM 722 C CA . LEU A 1 97 ? -22.063 -14.380 4.156 1.00 77.00 97 LEU A CA 1
ATOM 723 C C . LEU A 1 97 ? -23.315 -15.159 3.708 1.00 77.00 97 LEU A C 1
ATOM 725 O O . LEU A 1 97 ? -24.282 -14.530 3.279 1.00 77.00 97 LEU A O 1
ATOM 729 N N . SER A 1 98 ? -23.334 -16.497 3.778 1.00 59.09 98 SER A N 1
ATOM 730 C CA . SER A 1 98 ? -24.551 -17.242 3.428 1.00 59.09 98 SER A CA 1
ATOM 731 C C . SER A 1 98 ? -25.692 -16.905 4.396 1.00 59.09 98 SER A C 1
ATOM 733 O O . SER A 1 98 ? -25.522 -17.072 5.608 1.00 59.09 98 SER A O 1
ATOM 735 N 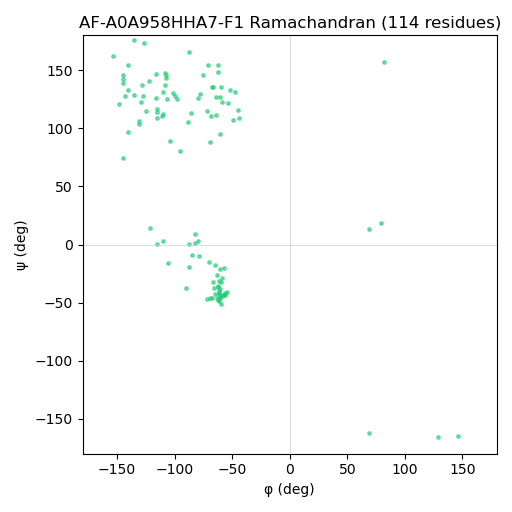N . PRO A 1 99 ? -26.877 -16.494 3.901 1.00 53.62 99 PRO A N 1
ATOM 736 C CA . PRO A 1 99 ? -28.073 -16.536 4.720 1.00 53.62 99 PRO A CA 1
ATOM 737 C C . PRO A 1 99 ? -28.279 -17.990 5.135 1.00 53.62 99 PRO A C 1
ATOM 739 O O . PRO A 1 99 ? -28.117 -18.909 4.333 1.00 53.62 99 PRO A O 1
ATOM 742 N N . HIS A 1 100 ? -28.591 -18.193 6.408 1.00 49.38 100 HIS A N 1
ATOM 743 C CA . HIS A 1 100 ? -28.989 -19.478 6.955 1.00 49.38 100 HIS A CA 1
ATOM 744 C C . HIS A 1 100 ? -29.987 -20.141 5.990 1.00 49.38 100 HIS A C 1
ATOM 746 O O . HIS A 1 100 ? -31.106 -19.657 5.842 1.00 49.38 100 HIS A O 1
ATOM 752 N N . VAL A 1 101 ? -29.582 -21.204 5.289 1.00 44.56 101 VAL A N 1
ATOM 753 C CA . VAL A 1 101 ? -30.528 -22.067 4.577 1.00 44.56 101 VAL A CA 1
ATOM 754 C C . VAL A 1 101 ? -31.306 -22.772 5.686 1.00 44.56 101 VAL A C 1
ATOM 756 O O . VAL A 1 101 ? -30.695 -23.564 6.412 1.00 44.56 101 VAL A O 1
ATOM 759 N N . PRO A 1 102 ? -32.606 -22.490 5.902 1.00 41.69 102 PRO A N 1
ATOM 760 C CA . PRO A 1 102 ? -33.381 -23.310 6.815 1.00 41.69 102 PRO A CA 1
ATOM 761 C C . PRO A 1 102 ? -33.311 -24.735 6.273 1.00 41.69 102 PRO A C 1
ATOM 763 O O . PRO A 1 102 ? -33.628 -24.969 5.106 1.00 41.69 102 PRO A O 1
ATOM 766 N N . LYS A 1 103 ? -32.820 -25.671 7.096 1.00 39.50 103 LYS A N 1
ATOM 767 C CA . LYS A 1 103 ? -32.810 -27.099 6.772 1.00 39.50 103 LYS A CA 1
ATOM 768 C C . LYS A 1 103 ? -34.215 -27.462 6.307 1.00 39.50 103 LYS A C 1
ATOM 770 O O . LYS A 1 103 ? -35.137 -27.487 7.119 1.00 39.50 103 LYS A O 1
ATOM 775 N N . ALA A 1 104 ? -34.369 -27.697 5.005 1.00 40.06 104 ALA A N 1
ATOM 776 C CA . ALA A 1 104 ? -35.569 -28.298 4.469 1.00 40.06 104 ALA A CA 1
ATOM 777 C C . ALA A 1 104 ? -35.785 -29.596 5.248 1.00 40.06 104 ALA A C 1
ATOM 779 O O . ALA A 1 104 ? -34.889 -30.438 5.350 1.00 40.06 104 ALA A O 1
ATOM 780 N N . SER A 1 105 ? -36.947 -29.678 5.880 1.00 44.22 105 SER A N 1
ATOM 781 C CA . SER A 1 105 ? -37.471 -30.866 6.521 1.00 44.22 105 SER A CA 1
ATOM 782 C C . SER A 1 105 ? -37.278 -32.064 5.595 1.00 44.22 105 SER A C 1
ATOM 784 O O . SER A 1 105 ? -37.839 -32.128 4.502 1.00 44.22 105 SER A O 1
ATOM 786 N N . LEU A 1 106 ? -36.463 -33.018 6.042 1.00 38.47 106 LEU A N 1
ATOM 787 C CA . LEU A 1 106 ? -36.474 -34.371 5.500 1.00 38.47 106 LEU A CA 1
ATOM 788 C C . LEU A 1 106 ? -37.927 -34.870 5.544 1.00 38.47 106 LEU A C 1
ATOM 790 O O . LEU A 1 106 ? -38.576 -34.700 6.581 1.00 38.47 106 LEU A O 1
ATOM 794 N N . PRO A 1 107 ? -38.469 -35.461 4.466 1.00 38.44 107 PRO A N 1
ATOM 795 C CA . PRO A 1 107 ? -39.789 -36.053 4.538 1.00 38.44 107 PRO A CA 1
ATOM 796 C C . PRO A 1 107 ? -39.736 -37.221 5.523 1.00 38.44 107 PRO A C 1
ATOM 798 O O . PRO A 1 107 ? -39.099 -38.246 5.277 1.00 38.44 107 PRO A O 1
ATOM 801 N N . THR A 1 108 ? -40.411 -37.052 6.658 1.00 49.09 108 THR A N 1
ATOM 802 C CA . THR A 1 108 ? -40.795 -38.143 7.547 1.00 49.09 108 THR A CA 1
ATOM 803 C C . THR A 1 108 ? -41.703 -39.075 6.758 1.00 49.09 108 THR A C 1
ATOM 805 O O . THR A 1 108 ? -42.904 -38.841 6.660 1.00 49.09 108 THR A O 1
ATOM 808 N N . ASN A 1 109 ? -41.140 -40.125 6.172 1.00 38.59 109 ASN A N 1
ATOM 809 C CA . ASN A 1 109 ? -41.930 -41.268 5.746 1.00 38.59 109 ASN A CA 1
ATOM 810 C C . ASN A 1 109 ? -41.134 -42.560 5.934 1.00 38.59 109 ASN A C 1
ATOM 812 O O . ASN A 1 109 ? -40.630 -43.152 4.987 1.00 38.59 109 ASN A O 1
ATOM 816 N N . CYS A 1 110 ? -41.013 -42.982 7.192 1.00 32.53 110 CYS A N 1
ATOM 817 C CA . CYS A 1 110 ? -40.830 -44.393 7.501 1.00 32.53 110 CYS A CA 1
ATOM 818 C C . CYS A 1 110 ? -42.227 -44.937 7.810 1.00 32.53 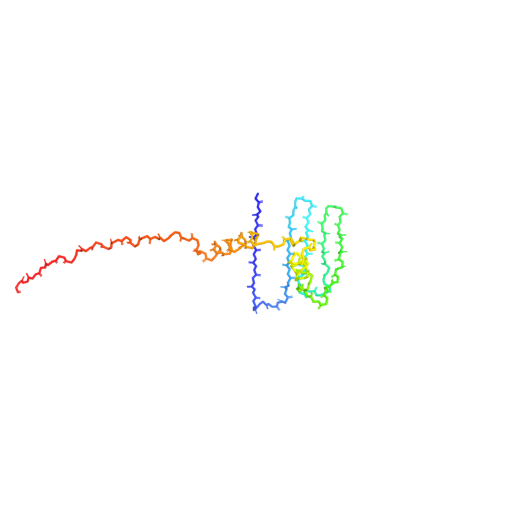110 CYS A C 1
ATOM 820 O O . CYS A 1 110 ? -42.677 -44.959 8.957 1.00 32.53 110 CYS A O 1
ATOM 822 N N . SER A 1 111 ? -42.966 -45.234 6.743 1.00 41.03 111 SER A N 1
ATOM 823 C CA . SER A 1 111 ? -44.250 -45.915 6.803 1.00 41.03 111 SER A CA 1
ATOM 824 C C . SER A 1 111 ? -44.058 -47.292 7.426 1.00 41.03 111 SER A C 1
ATOM 826 O O . SER A 1 111 ? -43.227 -48.084 6.986 1.00 41.03 111 SER A O 1
ATOM 828 N N . GLN A 1 112 ? -44.857 -47.544 8.455 1.00 46.28 112 GLN A N 1
ATOM 829 C CA . GLN A 1 112 ? -45.079 -48.847 9.052 1.00 46.28 112 GLN A CA 1
ATOM 830 C C . GLN A 1 112 ? -45.366 -49.896 7.972 1.00 46.28 112 GLN A C 1
ATOM 832 O O . GLN A 1 112 ? -46.276 -49.704 7.172 1.00 46.28 112 GLN A O 1
ATOM 837 N N . THR A 1 113 ? -44.680 -51.034 8.033 1.00 36.34 113 THR A N 1
ATOM 838 C CA . THR A 1 113 ? -45.294 -52.333 7.736 1.00 36.34 113 THR A CA 1
ATOM 839 C C . THR A 1 113 ? -44.742 -53.346 8.724 1.00 36.34 113 THR A C 1
ATOM 841 O O . THR A 1 113 ? -43.634 -53.860 8.575 1.00 36.34 113 THR A O 1
ATOM 844 N N . SER A 1 114 ? -45.518 -53.565 9.777 1.00 33.75 114 SER A N 1
ATOM 845 C CA . SER A 1 114 ? -45.460 -54.752 10.609 1.00 33.75 114 SER A CA 1
ATOM 846 C C . SER A 1 114 ? -46.108 -55.940 9.886 1.00 33.75 114 SER A C 1
ATOM 848 O O . SER A 1 114 ? -47.145 -55.791 9.242 1.00 33.75 114 SER A O 1
ATOM 850 N N . ASN A 1 115 ? -45.521 -57.111 10.147 1.00 30.27 115 ASN A N 1
ATOM 851 C CA . ASN A 1 115 ? -46.096 -58.463 10.133 1.00 30.27 115 ASN A CA 1
ATOM 852 C C . ASN A 1 115 ? -46.257 -59.241 8.814 1.00 30.27 115 ASN A C 1
ATOM 854 O O . ASN A 1 115 ? -46.433 -58.641 7.754 1.00 30.27 115 ASN A O 1
ATOM 858 N N . PRO A 1 116 ? -46.320 -60.592 8.902 1.00 46.00 116 PRO A N 1
ATOM 859 C CA . PRO A 1 116 ? -46.217 -61.463 10.093 1.00 46.00 116 PRO A CA 1
ATOM 860 C C . PRO A 1 116 ? -44.910 -62.256 10.230 1.00 46.00 116 PRO A C 1
ATOM 862 O O . PRO A 1 116 ? -44.205 -62.447 9.217 1.00 46.00 116 PRO A O 1
#

Secondary structure (DSSP, 8-state):
---------TT-SS----EEEEETTEEEEE-SS-TT--EEEEETTEEEEE--PPPSSTTHHHHHHHHHHHTTSS--S--HHHHHHHHHHHHHHTTTT-------------------

Foldseek 3Di:
DDDDDDDDDPPDPDDDAWDKDDDPFWIWIDGPPPQATFTWTQGPVGIDTHGDHQDPDNCVVQVVQVVCVVVVHHHRPDDPVNVVVVVVVVCVVVVVPDDPPPPDDDPPDPDDDDDD

Mean predicted aligned error: 10.5 Å

pLDDT: mean 84.76, std 19.58, range [30.27, 98.44]

Nearest PDB structures (foldseek):
  2nvn-assembly1_A-2  TM=4.231E-01  e=1.041E+00  Synechococcus elongatus PCC 7942 = FACHB-805
  7vp2-assembly1_A  TM=2.916E-01  e=3.266E-01  Arabidopsis thaliana
  4h0o-assembly1_B  TM=3.986E-01  e=4.503E+00  Entamoeba histolytica
  8a3w-assembly1_K  TM=2.319E-01  e=3.528E+00  Leishmania major strain Friedlin

Radius of gyration: 25.71 Å; Cα contacts (8 Å, |Δi|>4): 86; chains: 1; bounding box: 62×78×44 Å

Solvent-accessible surface area (backbone atoms only — not comparable to full-atom values): 7765 Å² total; per-residue (Å²): 140,86,86,87,86,85,86,88,65,100,81,53,96,67,93,82,67,77,48,76,51,80,54,100,72,33,35,40,37,33,38,90,78,47,80,84,52,40,43,33,40,41,37,94,92,47,76,48,76,43,81,69,81,74,63,98,51,84,60,50,69,62,52,47,34,48,55,32,31,76,72,72,44,79,73,46,93,78,43,73,67,61,51,52,54,53,51,52,53,52,33,51,76,70,60,66,67,63,74,83,74,76,78,75,77,74,83,90,72,86,74,85,82,82,85,132

Sequence (116 aa):
GVQGAGVWCFTAFDEQDRVEISGSRGRISFSTFGANDPVRLVTAAGETDFHIEHPPHVQQPLIQTIVDELQGIGVCPSTGESGARTSRVMDALLGRLSPHVPKASLPTNCSQTSNP